Protein AF-A0A1M5JRL9-F1 (afdb_monomer_lite)

Sequence (139 aa):
MLKQKRLEPIHDLAERREDEVARELSEARQQLALREAQLRELEGYREPSTAAISAEMLRNREAFRLRLADAIVQQRRVVELARRHVEQTRQRWLASHQQTQLYDKLIDRARTHEQAEQDRRAQRELDELALRASALRAR

Organism: NCBI:txid490188

Structure (mmCIF, N/CA/C/O backbone):
data_AF-A0A1M5JRL9-F1
#
_entry.id   AF-A0A1M5JRL9-F1
#
loop_
_atom_site.group_PDB
_atom_site.id
_atom_site.type_symbol
_atom_site.label_atom_id
_atom_site.label_alt_id
_atom_site.label_comp_id
_atom_site.label_asym_id
_atom_site.label_entity_id
_atom_site.label_seq_id
_atom_site.pdbx_PDB_ins_code
_atom_site.Cartn_x
_atom_site.Cartn_y
_atom_site.Cartn_z
_atom_site.occupancy
_atom_site.B_iso_or_equiv
_atom_site.auth_seq_id
_atom_site.auth_comp_id
_atom_site.auth_asym_id
_atom_site.auth_atom_id
_atom_site.pdbx_PDB_model_num
ATOM 1 N N . MET A 1 1 ? -23.683 5.482 28.409 1.00 57.78 1 MET A N 1
ATOM 2 C CA . MET A 1 1 ? -24.136 5.699 27.024 1.00 57.78 1 MET A CA 1
ATOM 3 C C . MET A 1 1 ? -23.374 6.814 26.313 1.00 57.78 1 MET A C 1
ATOM 5 O O . MET A 1 1 ? -22.995 6.649 25.162 1.00 57.78 1 MET A O 1
ATOM 9 N N . LEU A 1 2 ? -23.138 7.970 26.954 1.00 62.31 2 LEU A N 1
ATOM 10 C CA . LEU A 1 2 ? -22.577 9.164 26.291 1.00 62.31 2 LEU A CA 1
ATOM 11 C C . LEU A 1 2 ? -21.115 9.035 25.821 1.00 62.31 2 LEU A C 1
ATOM 13 O O . LEU A 1 2 ? -20.708 9.782 24.940 1.00 62.31 2 LEU A O 1
ATOM 17 N N . LYS A 1 3 ? -20.310 8.132 26.401 1.00 66.19 3 LYS A N 1
ATOM 18 C CA . LYS A 1 3 ? -18.900 7.961 26.002 1.00 66.19 3 LYS A CA 1
ATOM 19 C C . LYS A 1 3 ? -18.756 7.125 24.727 1.00 66.19 3 LYS A C 1
ATOM 21 O O . LYS A 1 3 ? -18.045 7.552 23.829 1.00 66.19 3 LYS A O 1
ATOM 26 N N . GLN A 1 4 ? -19.479 6.009 24.617 1.00 68.25 4 GLN A N 1
ATOM 27 C CA . GLN A 1 4 ? -19.481 5.161 23.418 1.00 68.25 4 GLN A CA 1
ATOM 28 C C . GLN A 1 4 ? -20.013 5.914 22.191 1.00 68.25 4 GLN A C 1
ATOM 30 O O . GLN A 1 4 ? -19.318 6.003 21.185 1.00 68.25 4 GLN A O 1
ATOM 35 N N . LYS A 1 5 ? -21.187 6.555 22.305 1.00 74.12 5 LYS A N 1
ATOM 36 C CA . LYS A 1 5 ? -21.820 7.297 21.195 1.00 74.12 5 LYS A CA 1
ATOM 37 C C . LYS A 1 5 ? -20.969 8.448 20.638 1.00 74.12 5 LYS A C 1
ATOM 39 O O . LYS A 1 5 ? -21.238 8.943 19.553 1.00 74.12 5 LYS A O 1
ATOM 44 N N . ARG A 1 6 ? -19.967 8.917 21.391 1.00 81.19 6 ARG A N 1
ATOM 45 C CA . ARG A 1 6 ? -19.022 9.958 20.950 1.00 81.19 6 ARG A CA 1
ATOM 46 C C . ARG A 1 6 ? -17.775 9.393 20.270 1.00 81.19 6 ARG A C 1
ATOM 48 O O . ARG A 1 6 ? -17.097 10.150 19.585 1.00 81.19 6 ARG A O 1
ATOM 55 N N . LEU A 1 7 ? -17.464 8.115 20.486 1.00 83.50 7 LEU A N 1
ATOM 56 C CA . LEU A 1 7 ? -16.320 7.428 19.882 1.00 83.50 7 LEU A CA 1
ATOM 57 C C . LEU A 1 7 ? -16.686 6.781 18.542 1.00 83.50 7 LEU A C 1
ATOM 59 O O . LEU A 1 7 ? -15.839 6.756 17.660 1.00 83.50 7 LEU A O 1
ATOM 63 N N . GLU A 1 8 ? -17.936 6.344 18.367 1.00 85.56 8 GLU A N 1
ATOM 64 C CA . GLU A 1 8 ? -18.425 5.732 17.118 1.00 85.56 8 GLU A CA 1
ATOM 65 C C . GLU A 1 8 ? -18.196 6.622 15.876 1.00 85.56 8 GLU A C 1
ATOM 67 O O . GLU A 1 8 ? -17.526 6.165 14.958 1.00 85.56 8 GLU A O 1
ATOM 72 N N . PRO A 1 9 ? -18.571 7.919 15.844 1.00 90.12 9 PRO A N 1
ATOM 73 C CA . PRO A 1 9 ? -18.324 8.747 14.655 1.00 90.12 9 PRO A CA 1
ATOM 74 C C . PRO A 1 9 ? -16.836 8.978 14.351 1.00 90.12 9 PRO A C 1
ATOM 76 O O . PRO A 1 9 ? -16.462 9.256 13.214 1.00 90.12 9 PRO A O 1
ATOM 79 N N . ILE A 1 10 ? -15.981 8.921 15.379 1.00 89.81 10 ILE A N 1
ATOM 80 C CA . ILE A 1 10 ? -14.529 9.086 15.230 1.00 89.81 10 ILE A CA 1
ATOM 81 C C . ILE A 1 10 ? -13.918 7.800 14.669 1.00 89.81 10 ILE A C 1
ATOM 83 O O . ILE A 1 10 ? -13.028 7.868 13.825 1.00 89.81 10 ILE A O 1
ATOM 87 N N . HIS A 1 11 ? -14.416 6.649 15.119 1.00 92.06 11 HIS A N 1
ATOM 88 C CA . HIS A 1 11 ? -14.056 5.343 14.592 1.00 92.06 11 HIS A CA 1
ATOM 89 C C . HIS A 1 11 ? -14.438 5.214 13.115 1.00 92.06 11 HIS A C 1
ATOM 91 O O . HIS A 1 11 ? -13.563 4.956 12.298 1.00 92.06 11 HIS A O 1
ATOM 97 N N . ASP A 1 12 ? -15.682 5.540 12.754 1.00 93.06 12 ASP A N 1
ATOM 98 C CA . ASP A 1 12 ? -16.146 5.495 11.361 1.00 93.06 12 ASP A CA 1
ATOM 99 C C . ASP A 1 12 ? -15.292 6.387 10.442 1.00 93.06 12 ASP A C 1
ATOM 101 O O . ASP A 1 12 ? -15.023 6.057 9.286 1.00 93.06 12 ASP A O 1
ATOM 105 N N . LEU A 1 13 ? -14.852 7.549 10.940 1.00 93.31 13 LEU A N 1
ATOM 106 C CA . LEU A 1 13 ? -13.952 8.430 10.198 1.00 93.31 13 LEU A CA 1
ATOM 107 C C . LEU A 1 13 ? -12.551 7.820 10.038 1.00 93.31 13 LEU A C 1
ATOM 109 O O . LEU A 1 13 ? -11.928 7.993 8.990 1.00 93.31 13 LEU A O 1
ATOM 113 N N . ALA A 1 14 ? -12.049 7.131 11.065 1.00 92.38 14 ALA A N 1
ATOM 114 C CA . ALA A 1 14 ? -10.767 6.438 11.013 1.00 92.38 14 ALA A CA 1
ATOM 115 C C . ALA A 1 14 ? -10.799 5.268 10.019 1.00 92.38 14 ALA A C 1
ATOM 117 O O . ALA A 1 14 ? -9.899 5.183 9.186 1.00 92.38 14 ALA A O 1
ATOM 118 N N . GLU A 1 15 ? -11.864 4.460 10.026 1.00 95.31 15 GLU A N 1
ATOM 119 C CA . GLU A 1 15 ? -12.078 3.373 9.060 1.00 95.31 15 GLU A CA 1
ATOM 120 C C . GLU A 1 15 ? -12.130 3.894 7.623 1.00 95.31 15 GLU A C 1
ATOM 122 O O . GLU A 1 15 ? -11.407 3.409 6.756 1.00 95.31 15 GLU A O 1
ATOM 127 N N . ARG A 1 16 ? -12.914 4.950 7.360 1.00 95.94 16 ARG A N 1
ATOM 128 C CA . ARG A 1 16 ? -12.982 5.553 6.016 1.00 95.94 16 ARG A CA 1
ATOM 129 C C . ARG A 1 16 ? -11.619 6.033 5.534 1.00 95.94 16 ARG A C 1
ATOM 131 O O . ARG A 1 16 ? -11.269 5.837 4.373 1.00 95.94 16 ARG A O 1
ATOM 138 N N . ARG A 1 17 ? -10.840 6.650 6.425 1.00 94.75 17 ARG A N 1
ATOM 139 C CA . ARG A 1 17 ? -9.485 7.100 6.105 1.00 94.75 17 ARG A CA 1
ATOM 140 C C . ARG A 1 17 ? -8.555 5.921 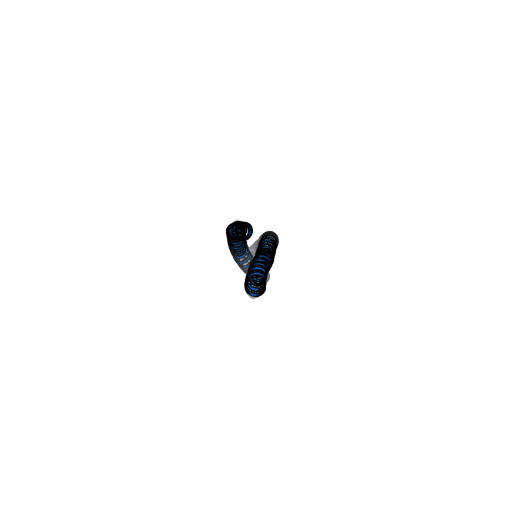5.828 1.00 94.75 17 ARG A C 1
ATOM 142 O O . ARG A 1 17 ? -7.726 6.005 4.927 1.00 94.75 17 ARG A O 1
ATOM 149 N N . GLU A 1 18 ? -8.661 4.844 6.597 1.00 97.12 18 GLU A N 1
ATOM 150 C CA . GLU A 1 18 ? -7.898 3.625 6.348 1.00 97.12 18 GLU A CA 1
ATOM 151 C C . GLU A 1 18 ? -8.229 3.023 4.979 1.00 97.12 18 GLU A C 1
ATOM 153 O O . GLU A 1 18 ? -7.306 2.713 4.224 1.00 97.12 18 GLU A O 1
ATOM 158 N N . ASP A 1 19 ? -9.513 2.940 4.624 1.00 97.69 19 ASP A N 1
ATOM 159 C CA . ASP A 1 19 ? -9.981 2.461 3.321 1.00 97.69 19 ASP A CA 1
ATOM 160 C C . ASP A 1 19 ? -9.455 3.316 2.161 1.00 97.69 19 ASP A C 1
ATOM 162 O O . ASP A 1 19 ? -9.011 2.788 1.137 1.00 97.69 19 ASP A O 1
ATOM 166 N N . GLU A 1 20 ? -9.480 4.642 2.306 1.00 97.69 20 GLU A N 1
ATOM 167 C CA . GLU A 1 20 ? -8.928 5.574 1.319 1.00 97.69 20 GLU A CA 1
ATOM 168 C C . GLU A 1 20 ? -7.429 5.332 1.105 1.00 97.69 20 GLU A C 1
ATOM 170 O O . GLU A 1 20 ? -6.982 5.133 -0.027 1.00 97.69 20 GLU A O 1
ATOM 175 N N . VAL A 1 21 ? -6.649 5.250 2.187 1.00 97.25 21 VAL A N 1
ATOM 176 C CA . VAL A 1 21 ? -5.200 5.019 2.095 1.00 97.25 21 VAL A CA 1
ATOM 177 C C . VAL A 1 21 ? -4.887 3.599 1.599 1.00 97.25 21 VAL A C 1
ATOM 179 O O . VAL A 1 21 ? -3.894 3.391 0.898 1.00 97.25 21 VAL A O 1
ATOM 182 N N . ALA A 1 22 ? -5.735 2.611 1.897 1.00 97.81 22 ALA A N 1
ATOM 183 C CA . ALA A 1 22 ? -5.611 1.259 1.360 1.00 97.81 22 ALA A CA 1
ATOM 184 C C . ALA A 1 22 ? -5.810 1.229 -0.166 1.00 97.81 22 ALA A C 1
ATOM 186 O O . ALA A 1 22 ? -5.065 0.537 -0.870 1.00 97.81 22 ALA A O 1
ATOM 187 N N . ARG A 1 23 ? -6.760 2.014 -0.697 1.00 98.31 23 ARG A N 1
ATOM 188 C CA . ARG A 1 23 ? -6.943 2.193 -2.149 1.00 98.31 23 ARG A CA 1
ATOM 189 C C . ARG A 1 23 ? -5.725 2.861 -2.779 1.00 98.31 23 ARG A C 1
ATOM 191 O O . ARG A 1 23 ? -5.183 2.310 -3.736 1.00 98.31 23 ARG A O 1
ATOM 198 N N . GLU A 1 24 ? -5.222 3.947 -2.186 1.00 98.06 24 GLU A N 1
ATOM 199 C CA . GLU A 1 24 ? -3.985 4.604 -2.643 1.00 98.06 24 GLU A CA 1
ATOM 200 C C . GLU A 1 24 ? -2.796 3.626 -2.671 1.00 98.06 24 GLU A C 1
ATOM 202 O O . GLU A 1 24 ? -2.012 3.607 -3.622 1.00 98.06 24 GLU A O 1
ATOM 207 N N . LEU A 1 25 ? -2.654 2.778 -1.644 1.00 98.56 25 LEU A N 1
ATOM 208 C CA . LEU A 1 25 ? -1.586 1.779 -1.582 1.00 98.56 25 LEU A CA 1
ATOM 209 C C . LEU A 1 25 ? -1.723 0.734 -2.693 1.00 98.56 25 LEU A C 1
ATOM 211 O O . LEU A 1 25 ? -0.723 0.339 -3.298 1.00 98.56 25 LEU A O 1
ATOM 215 N N . SER A 1 26 ? -2.947 0.278 -2.959 1.00 98.50 26 SER A N 1
ATOM 216 C CA . SER A 1 26 ? -3.237 -0.661 -4.043 1.00 98.50 26 SER A CA 1
ATOM 217 C C . SER A 1 26 ? -2.841 -0.073 -5.400 1.00 98.50 26 SER A C 1
ATOM 219 O O . SER A 1 26 ? -2.076 -0.691 -6.145 1.00 98.50 26 SER A O 1
ATOM 221 N N . GLU A 1 27 ? -3.264 1.160 -5.681 1.00 98.44 27 GLU A N 1
ATOM 222 C CA . GLU A 1 27 ? -2.918 1.883 -6.907 1.00 98.44 27 GLU A CA 1
ATOM 223 C C . GLU A 1 27 ? -1.403 2.085 -7.040 1.00 98.44 27 GLU A C 1
ATOM 225 O O . GLU A 1 27 ? -0.822 1.783 -8.085 1.00 98.44 27 GLU A O 1
ATOM 230 N N . ALA A 1 28 ? -0.725 2.509 -5.969 1.00 98.44 28 ALA A N 1
ATOM 231 C CA . ALA A 1 28 ? 0.725 2.682 -5.965 1.00 98.44 28 ALA A CA 1
ATOM 232 C C . ALA A 1 28 ? 1.464 1.370 -6.288 1.00 98.44 28 ALA A C 1
ATOM 234 O O . ALA A 1 28 ? 2.436 1.373 -7.051 1.00 98.44 28 ALA A O 1
ATOM 235 N N . ARG A 1 29 ? 0.994 0.233 -5.755 1.00 98.62 29 ARG A N 1
ATOM 236 C CA . ARG A 1 29 ? 1.570 -1.095 -6.033 1.00 98.62 29 ARG A CA 1
ATOM 237 C C . ARG A 1 29 ? 1.331 -1.536 -7.474 1.00 98.62 29 ARG A C 1
ATOM 239 O O . ARG A 1 29 ? 2.243 -2.092 -8.083 1.00 98.62 29 ARG A O 1
ATOM 246 N N . GLN A 1 30 ? 0.149 -1.271 -8.029 1.00 98.62 30 GLN A N 1
ATOM 247 C CA . GLN A 1 30 ? -0.141 -1.543 -9.441 1.00 98.62 30 GLN A CA 1
ATOM 248 C C . GLN A 1 30 ? 0.770 -0.723 -10.358 1.00 98.62 30 GLN A C 1
ATOM 250 O O . GLN A 1 30 ? 1.373 -1.272 -11.279 1.00 98.62 30 GLN A O 1
ATOM 255 N N . GLN A 1 31 ? 0.942 0.569 -10.068 1.00 98.38 31 GLN A N 1
ATOM 256 C CA . GLN A 1 31 ? 1.855 1.425 -10.822 1.00 98.38 31 GLN A CA 1
ATOM 257 C C . GLN A 1 31 ? 3.294 0.916 -10.745 1.00 98.38 31 GLN A C 1
ATOM 259 O O . GLN A 1 31 ? 3.948 0.801 -11.780 1.00 98.38 31 GLN A O 1
ATOM 264 N N . LEU A 1 32 ? 3.782 0.539 -9.559 1.00 98.75 32 LEU A N 1
ATOM 265 C CA . LEU A 1 32 ? 5.107 -0.064 -9.420 1.00 98.75 32 LEU A CA 1
ATOM 266 C C . LEU A 1 32 ? 5.252 -1.326 -10.286 1.00 98.75 32 LEU A C 1
ATOM 268 O O . LEU A 1 32 ? 6.219 -1.433 -11.040 1.00 98.75 32 LEU A O 1
ATOM 272 N N . ALA A 1 33 ? 4.278 -2.237 -10.239 1.00 98.69 33 ALA A N 1
ATOM 273 C CA . ALA A 1 33 ? 4.309 -3.472 -11.019 1.00 98.69 33 ALA A CA 1
ATOM 274 C C . ALA A 1 33 ? 4.382 -3.210 -12.534 1.00 98.69 33 ALA A C 1
ATOM 276 O O . ALA A 1 33 ? 5.149 -3.872 -13.236 1.00 98.69 33 ALA A O 1
ATOM 277 N N . LEU A 1 34 ? 3.639 -2.213 -13.032 1.00 98.50 34 LEU A N 1
ATOM 278 C CA . LEU A 1 34 ? 3.693 -1.781 -14.433 1.00 98.50 34 LEU A CA 1
ATOM 279 C C . LEU A 1 34 ? 5.080 -1.238 -14.805 1.00 98.50 34 LEU A C 1
ATOM 281 O O . LEU A 1 34 ? 5.638 -1.615 -15.836 1.00 98.50 34 LEU A O 1
ATOM 285 N N . ARG A 1 35 ? 5.675 -0.389 -13.956 1.00 98.12 35 ARG A N 1
ATOM 286 C CA . ARG A 1 35 ? 7.017 0.168 -14.204 1.00 98.12 35 ARG A CA 1
ATOM 287 C C . ARG A 1 35 ? 8.100 -0.905 -14.187 1.00 98.12 35 ARG A C 1
ATOM 289 O O . ARG A 1 35 ? 9.001 -0.866 -15.024 1.00 98.12 35 ARG A O 1
ATOM 296 N N . GLU A 1 36 ? 8.005 -1.867 -13.275 1.00 98.56 36 GLU A N 1
ATOM 297 C CA . GLU A 1 36 ? 8.923 -3.006 -13.217 1.00 98.56 36 GLU A CA 1
ATOM 298 C C . GLU A 1 36 ? 8.755 -3.942 -14.419 1.00 98.56 36 GLU A C 1
ATOM 300 O O . GLU A 1 36 ? 9.749 -4.454 -14.927 1.00 98.56 36 GLU A O 1
ATOM 305 N N . ALA A 1 37 ? 7.529 -4.148 -14.911 1.00 98.38 37 ALA A N 1
ATOM 306 C CA . ALA A 1 37 ? 7.288 -4.917 -16.132 1.00 98.38 37 ALA A CA 1
ATOM 307 C C . ALA A 1 37 ? 7.936 -4.258 -17.355 1.00 98.38 37 ALA A C 1
ATOM 309 O O . ALA A 1 37 ? 8.671 -4.921 -18.082 1.00 98.38 37 ALA A O 1
ATOM 310 N N . GLN A 1 38 ? 7.749 -2.948 -17.517 1.00 97.94 38 GLN A N 1
ATOM 311 C CA . GLN A 1 38 ? 8.388 -2.181 -18.586 1.00 97.94 38 GLN A CA 1
ATOM 312 C C . GLN A 1 38 ? 9.921 -2.209 -18.476 1.00 97.94 38 GLN A C 1
ATOM 314 O O . GLN A 1 38 ? 10.611 -2.323 -19.484 1.00 97.94 38 GLN A O 1
ATOM 319 N N . LEU A 1 39 ? 10.478 -2.142 -17.260 1.00 98.44 39 LEU A N 1
ATOM 320 C CA . LEU A 1 39 ? 11.923 -2.275 -17.067 1.00 98.44 39 LEU A CA 1
ATOM 321 C C . LEU A 1 39 ? 12.423 -3.653 -17.516 1.00 98.44 39 LEU A C 1
ATOM 323 O O . LEU A 1 39 ? 13.410 -3.728 -18.242 1.00 98.44 39 LEU A O 1
ATOM 327 N N . ARG A 1 40 ? 11.721 -4.728 -17.133 1.00 98.12 40 ARG A N 1
ATOM 328 C CA . ARG A 1 40 ? 12.060 -6.094 -17.560 1.00 98.12 40 ARG A CA 1
ATOM 329 C C . ARG A 1 40 ? 12.001 -6.258 -19.075 1.00 98.12 40 ARG A C 1
ATOM 331 O O . ARG A 1 40 ? 12.832 -6.968 -19.627 1.00 98.12 40 ARG A O 1
ATOM 338 N N . GLU A 1 41 ? 11.046 -5.617 -19.740 1.00 96.88 41 GLU A N 1
ATOM 339 C CA . GLU A 1 41 ? 10.948 -5.627 -21.202 1.00 96.88 41 GLU A CA 1
ATOM 340 C C . GLU A 1 41 ? 12.160 -4.941 -21.851 1.00 96.88 41 GLU A C 1
ATOM 342 O O . GLU A 1 41 ? 12.790 -5.515 -22.739 1.00 96.88 41 GLU A O 1
ATOM 347 N N . LEU A 1 42 ? 12.544 -3.758 -21.356 1.00 96.31 42 LEU A N 1
ATOM 348 C CA . LEU A 1 42 ? 13.715 -3.028 -21.853 1.00 96.31 42 LEU A CA 1
ATOM 349 C C . LEU A 1 42 ? 15.024 -3.795 -21.605 1.00 96.31 42 LEU A C 1
ATOM 351 O O . LEU A 1 42 ? 15.860 -3.890 -22.499 1.00 96.31 42 LEU A O 1
ATOM 355 N N . GLU A 1 43 ? 15.203 -4.364 -20.409 1.00 95.38 43 GLU A N 1
ATOM 356 C CA . GLU A 1 43 ? 16.389 -5.157 -20.047 1.00 95.38 43 GLU A CA 1
ATOM 357 C C . GLU A 1 43 ? 16.430 -6.518 -20.757 1.00 95.38 43 GLU A C 1
ATOM 359 O O . GLU A 1 43 ? 17.507 -7.058 -21.013 1.00 95.38 43 GLU A O 1
ATOM 364 N N . GLY A 1 44 ? 15.261 -7.075 -21.081 1.00 93.19 44 GLY A N 1
ATOM 365 C CA . GLY A 1 44 ? 15.105 -8.339 -21.793 1.00 93.19 44 GLY A CA 1
ATOM 366 C C . GLY A 1 44 ? 15.254 -8.225 -23.310 1.00 93.19 44 GLY A C 1
ATOM 367 O O . GLY A 1 44 ? 15.335 -9.257 -23.983 1.00 93.19 44 GLY A O 1
ATOM 368 N N . TYR A 1 45 ? 15.308 -7.008 -23.858 1.00 92.88 45 TYR A N 1
ATOM 369 C CA . TYR A 1 45 ? 15.452 -6.795 -25.292 1.00 92.88 45 TYR A CA 1
ATOM 370 C C . TYR A 1 45 ? 16.760 -7.407 -25.810 1.00 92.88 45 TYR A C 1
ATOM 372 O O . TYR A 1 45 ? 17.863 -7.064 -25.376 1.00 92.88 45 TYR A O 1
ATOM 380 N N . ARG A 1 46 ? 16.639 -8.308 -26.789 1.00 81.56 46 ARG A N 1
ATOM 381 C CA . ARG A 1 46 ? 17.769 -8.896 -27.511 1.00 81.56 46 ARG A CA 1
ATOM 382 C C . ARG A 1 46 ? 17.701 -8.489 -28.969 1.00 81.56 46 ARG A C 1
ATOM 384 O O . ARG A 1 46 ? 16.677 -8.660 -29.622 1.00 81.56 46 ARG A O 1
ATOM 391 N N . GLU A 1 47 ? 18.816 -7.985 -29.483 1.00 78.62 47 GLU A N 1
ATOM 392 C CA . GLU A 1 47 ? 18.915 -7.661 -30.900 1.00 78.62 47 GLU A CA 1
ATOM 393 C C . GLU A 1 47 ? 18.832 -8.932 -31.758 1.00 78.62 47 GLU A C 1
ATOM 395 O O . GLU A 1 47 ? 19.476 -9.935 -31.429 1.00 78.62 47 GLU A O 1
ATOM 400 N N . PRO A 1 48 ? 18.101 -8.899 -32.883 1.00 74.62 48 PRO A N 1
ATOM 401 C CA . PRO A 1 48 ? 18.066 -10.018 -33.811 1.00 74.62 48 PRO A CA 1
ATOM 402 C C . PRO A 1 48 ? 19.455 -10.281 -34.423 1.00 74.62 48 PRO A C 1
ATOM 404 O O . PRO A 1 48 ? 20.225 -9.364 -34.733 1.00 74.62 48 PRO A O 1
ATOM 407 N N . SER A 1 49 ? 19.779 -11.566 -34.594 1.00 66.38 49 SER A N 1
ATOM 408 C CA . SER A 1 49 ? 21.002 -12.019 -35.263 1.00 66.38 49 SER A CA 1
ATOM 409 C C . SER A 1 49 ? 20.781 -12.004 -36.777 1.00 66.38 49 SER A C 1
ATOM 411 O O . SER A 1 49 ? 20.191 -12.927 -37.331 1.00 66.38 49 SER A O 1
ATOM 413 N N . THR A 1 50 ? 21.193 -10.933 -37.454 1.00 71.69 50 THR A N 1
ATOM 414 C CA . THR A 1 50 ? 21.102 -10.815 -38.919 1.00 71.69 50 THR A CA 1
ATOM 415 C C . THR A 1 50 ? 22.494 -10.843 -39.543 1.00 71.69 50 THR A C 1
ATOM 417 O O . THR A 1 50 ? 23.353 -10.046 -39.171 1.00 71.69 50 THR A O 1
ATOM 420 N N . ALA A 1 51 ? 22.701 -11.747 -40.506 1.00 58.59 51 ALA A N 1
ATOM 421 C CA . ALA A 1 51 ? 24.009 -12.104 -41.068 1.00 58.59 51 ALA A CA 1
ATOM 422 C C . ALA A 1 51 ? 24.541 -11.169 -42.179 1.00 58.59 51 ALA A C 1
ATOM 424 O O . ALA A 1 51 ? 25.654 -11.366 -42.655 1.00 58.59 51 ALA A O 1
ATOM 425 N N . ALA A 1 52 ? 23.792 -10.139 -42.583 1.00 59.56 52 ALA A N 1
ATOM 426 C CA . ALA A 1 52 ? 24.242 -9.144 -43.556 1.00 59.56 52 ALA A CA 1
ATOM 427 C C . ALA A 1 52 ? 23.906 -7.744 -43.033 1.00 59.56 52 ALA A C 1
ATOM 429 O O . ALA A 1 52 ? 22.734 -7.387 -42.938 1.00 59.56 52 ALA A O 1
ATOM 430 N N . ILE A 1 53 ? 24.924 -6.972 -42.645 1.00 67.19 53 ILE A N 1
ATOM 431 C CA . ILE A 1 53 ? 24.740 -5.639 -42.062 1.00 67.19 53 ILE A CA 1
ATOM 432 C C . ILE A 1 53 ? 25.544 -4.639 -42.893 1.00 67.19 53 ILE A C 1
ATOM 434 O O . ILE A 1 53 ? 26.773 -4.685 -42.916 1.00 67.19 53 ILE A O 1
ATOM 438 N N . SER A 1 54 ? 24.855 -3.743 -43.602 1.00 83.19 54 SER A N 1
ATOM 439 C CA . SER A 1 54 ? 25.501 -2.592 -44.237 1.00 83.19 54 SER A CA 1
ATOM 440 C C . SER A 1 54 ? 26.096 -1.662 -43.168 1.00 83.19 54 SER A C 1
ATOM 442 O O . SER A 1 54 ? 25.644 -1.647 -42.021 1.00 83.19 54 SER A O 1
ATOM 444 N N . ALA A 1 55 ? 27.086 -0.838 -43.527 1.00 83.12 55 ALA A N 1
ATOM 445 C CA . ALA A 1 55 ? 27.678 0.129 -42.592 1.00 83.12 55 ALA A CA 1
ATOM 446 C C . ALA A 1 55 ? 26.630 1.084 -41.977 1.00 83.12 55 ALA A C 1
ATOM 448 O O . ALA A 1 55 ? 26.739 1.483 -40.818 1.00 83.12 55 ALA A O 1
ATOM 449 N N . GLU A 1 56 ? 25.579 1.415 -42.729 1.00 85.25 56 GLU A N 1
ATOM 450 C CA . GLU A 1 56 ? 24.450 2.214 -42.249 1.00 85.25 56 GLU A CA 1
ATOM 451 C C . GLU A 1 56 ? 23.593 1.464 -41.219 1.00 85.25 56 GLU A C 1
ATOM 453 O O . GLU A 1 56 ? 23.276 2.016 -40.164 1.00 85.25 56 GLU A O 1
ATOM 458 N N . MET A 1 57 ? 23.280 0.185 -41.463 1.00 82.94 57 MET A N 1
ATOM 459 C CA . MET A 1 57 ? 22.564 -0.648 -40.492 1.00 82.94 57 MET A CA 1
ATOM 460 C C . MET A 1 57 ? 23.367 -0.836 -39.196 1.00 82.94 57 MET A C 1
ATOM 462 O O . MET A 1 57 ? 22.776 -0.807 -38.118 1.00 82.94 57 MET A O 1
ATOM 466 N N . LEU A 1 58 ? 24.700 -0.954 -39.274 1.00 84.19 58 LEU A N 1
ATOM 467 C CA . LEU A 1 58 ? 25.572 -1.001 -38.091 1.00 84.19 58 LEU A CA 1
ATOM 468 C C . LEU A 1 58 ? 25.477 0.289 -37.266 1.00 84.19 58 LEU A C 1
ATOM 470 O O . LEU A 1 58 ? 25.303 0.230 -36.050 1.00 84.19 58 LEU A O 1
ATOM 474 N N . ARG A 1 59 ? 25.535 1.458 -37.919 1.00 86.56 59 ARG A N 1
ATOM 475 C CA . ARG A 1 59 ? 25.409 2.760 -37.240 1.00 86.56 59 ARG A CA 1
ATOM 476 C C . ARG A 1 59 ? 24.046 2.942 -36.574 1.00 86.56 59 ARG A C 1
ATOM 478 O O . ARG A 1 59 ? 23.982 3.403 -35.437 1.00 86.56 59 ARG A O 1
ATOM 485 N N . ASN A 1 60 ? 22.967 2.569 -37.260 1.00 86.62 60 ASN A N 1
ATOM 486 C CA . ASN A 1 60 ? 21.611 2.674 -36.716 1.00 86.62 60 ASN A CA 1
ATOM 487 C C . ASN A 1 60 ? 21.404 1.742 -35.517 1.00 86.62 60 ASN A C 1
ATOM 489 O O . ASN A 1 60 ? 20.778 2.134 -34.532 1.00 86.62 60 ASN A O 1
ATOM 493 N N . ARG A 1 61 ? 21.974 0.536 -35.580 1.00 86.56 61 ARG A N 1
ATOM 494 C CA . ARG A 1 61 ? 21.966 -0.433 -34.483 1.00 86.56 61 ARG A CA 1
ATOM 495 C C . ARG A 1 61 ? 22.683 0.113 -33.251 1.00 86.56 61 ARG A C 1
ATOM 497 O O . ARG A 1 61 ? 22.102 0.124 -32.172 1.00 86.56 61 ARG A O 1
ATOM 504 N N . GLU A 1 62 ? 23.887 0.653 -33.417 1.00 87.81 62 GLU A N 1
ATOM 505 C CA . GLU A 1 62 ? 24.632 1.240 -32.299 1.00 87.81 62 GLU A CA 1
ATOM 506 C C . GLU A 1 62 ? 23.888 2.428 -31.669 1.00 87.81 62 GLU A C 1
ATOM 508 O O . GLU A 1 62 ? 23.727 2.499 -30.451 1.00 87.81 62 GLU A O 1
ATOM 513 N N . ALA A 1 63 ? 23.325 3.317 -32.493 1.00 90.75 63 ALA A N 1
ATOM 514 C CA . ALA A 1 63 ? 22.509 4.425 -32.001 1.00 90.75 63 ALA A CA 1
ATOM 515 C C . ALA A 1 63 ? 21.275 3.943 -31.219 1.00 90.75 63 ALA A C 1
ATOM 517 O O . ALA A 1 63 ? 20.905 4.549 -30.212 1.00 90.75 63 ALA A O 1
ATOM 518 N N . PHE A 1 64 ? 20.635 2.855 -31.656 1.00 91.50 64 PHE A N 1
ATOM 519 C CA . PHE A 1 64 ? 19.528 2.245 -30.926 1.00 91.50 64 PHE A CA 1
ATOM 520 C C . PHE A 1 64 ? 19.982 1.666 -29.579 1.00 91.50 64 PHE A C 1
ATOM 522 O O . PHE A 1 64 ? 19.311 1.901 -28.576 1.00 91.50 64 PHE A O 1
ATOM 529 N N . ARG A 1 65 ? 21.130 0.975 -29.520 1.00 92.19 65 ARG A N 1
ATOM 530 C CA . ARG A 1 65 ? 21.678 0.434 -28.261 1.00 92.19 65 ARG A CA 1
ATOM 531 C C . ARG A 1 65 ? 21.929 1.524 -27.229 1.00 92.19 65 ARG A C 1
ATOM 533 O O . ARG A 1 65 ? 21.571 1.339 -26.068 1.00 92.19 65 ARG A O 1
ATOM 540 N N . LEU A 1 66 ? 22.484 2.660 -27.649 1.00 94.19 66 LEU A N 1
ATOM 541 C CA . LEU A 1 66 ? 22.697 3.810 -26.767 1.00 94.19 66 LEU A CA 1
ATOM 542 C C . LEU A 1 66 ? 21.367 4.352 -26.227 1.00 94.19 66 LEU A C 1
ATOM 544 O O . LEU A 1 66 ? 21.211 4.501 -25.018 1.00 94.19 66 LEU A O 1
ATOM 548 N N . ARG A 1 67 ? 20.363 4.541 -27.095 1.00 95.75 67 ARG A N 1
ATOM 549 C CA . ARG A 1 67 ? 19.024 4.986 -26.664 1.00 95.75 67 ARG A CA 1
ATOM 550 C C . ARG A 1 67 ? 18.345 3.989 -25.727 1.00 95.75 67 ARG A C 1
ATOM 552 O O . ARG A 1 67 ? 17.675 4.406 -24.787 1.00 95.75 67 ARG A O 1
ATOM 559 N N . LEU A 1 68 ? 18.499 2.687 -25.972 1.00 95.81 68 LEU A N 1
ATOM 560 C CA . LEU A 1 68 ? 17.963 1.641 -25.104 1.00 95.81 68 LEU A CA 1
ATOM 561 C C . LEU A 1 68 ? 18.637 1.676 -23.728 1.00 95.81 68 LEU A C 1
ATOM 563 O O . LEU A 1 68 ? 17.947 1.615 -22.712 1.00 95.81 68 LEU A O 1
ATOM 567 N N . ALA A 1 69 ? 19.963 1.823 -23.685 1.00 95.81 69 ALA A N 1
ATOM 568 C CA . ALA A 1 69 ? 20.702 1.962 -22.435 1.00 95.81 69 ALA A CA 1
ATOM 569 C C . ALA A 1 69 ? 20.235 3.193 -21.641 1.00 95.81 69 ALA A C 1
ATOM 571 O O . ALA A 1 69 ? 19.942 3.079 -20.448 1.00 95.81 69 ALA A O 1
ATOM 572 N N . ASP A 1 70 ? 20.071 4.338 -22.307 1.00 97.69 70 ASP A N 1
ATOM 573 C CA . ASP A 1 70 ? 19.539 5.554 -21.688 1.00 97.69 70 ASP A CA 1
ATOM 574 C C . ASP A 1 70 ? 18.114 5.343 -21.158 1.00 97.69 70 ASP A C 1
ATOM 576 O O . ASP A 1 70 ? 17.816 5.697 -20.014 1.00 97.69 70 ASP A O 1
ATOM 580 N N . ALA A 1 71 ? 17.237 4.710 -21.945 1.00 97.62 71 ALA A N 1
ATOM 581 C CA . ALA A 1 71 ? 15.868 4.399 -21.542 1.00 97.62 71 ALA A CA 1
ATOM 582 C C . ALA A 1 71 ? 15.820 3.478 -20.313 1.00 97.62 71 ALA A C 1
ATOM 584 O O . ALA A 1 71 ? 15.038 3.731 -19.396 1.00 97.62 71 ALA A O 1
ATOM 585 N N . ILE A 1 72 ? 16.687 2.462 -20.240 1.00 98.12 72 ILE A N 1
ATOM 586 C CA . ILE A 1 72 ? 16.817 1.583 -19.066 1.00 98.12 72 ILE A CA 1
ATOM 587 C C . ILE A 1 72 ? 17.232 2.394 -17.836 1.00 98.12 72 ILE A C 1
ATOM 589 O O . ILE A 1 72 ? 16.631 2.248 -16.770 1.00 98.12 72 ILE A O 1
ATOM 593 N N . VAL A 1 73 ? 18.227 3.278 -17.963 1.00 98.38 73 VAL A N 1
ATOM 594 C CA . VAL A 1 73 ? 18.676 4.131 -16.850 1.00 98.38 73 VAL A CA 1
ATOM 595 C C . VAL A 1 73 ? 17.540 5.025 -16.353 1.00 98.38 73 VAL A C 1
ATOM 597 O O . VAL A 1 73 ? 17.330 5.119 -15.140 1.00 98.38 73 VAL A O 1
ATOM 600 N N . GLN A 1 74 ? 16.779 5.650 -17.255 1.00 98.31 74 GLN A N 1
ATOM 601 C CA . GLN A 1 74 ? 15.626 6.464 -16.862 1.00 98.31 74 GLN A CA 1
ATOM 602 C C . GLN A 1 74 ? 14.528 5.618 -16.212 1.00 98.31 74 GLN A C 1
ATOM 604 O O . GLN A 1 74 ? 14.021 5.982 -15.151 1.00 98.31 74 GLN A O 1
ATOM 609 N N . GLN A 1 75 ? 14.202 4.457 -16.782 1.00 98.12 75 GLN A N 1
ATOM 610 C CA . GLN A 1 75 ? 13.159 3.586 -16.249 1.00 98.12 75 GLN A CA 1
ATOM 611 C C . GLN A 1 75 ? 13.516 3.048 -14.857 1.00 98.12 75 GLN A C 1
ATOM 613 O O . GLN A 1 75 ? 12.652 3.003 -13.983 1.00 98.12 75 GLN A O 1
ATOM 618 N N . ARG A 1 76 ? 14.789 2.722 -14.595 1.00 98.62 76 ARG A N 1
ATOM 619 C CA . ARG A 1 76 ? 15.262 2.355 -13.248 1.00 98.62 76 ARG A CA 1
ATOM 620 C C . ARG A 1 76 ? 15.005 3.465 -12.232 1.00 98.62 76 ARG A C 1
ATOM 622 O O . ARG A 1 76 ? 14.535 3.183 -11.134 1.00 98.62 76 ARG A O 1
ATOM 629 N N . ARG A 1 77 ? 15.242 4.732 -12.597 1.00 98.50 77 ARG A N 1
ATOM 630 C CA . ARG A 1 77 ? 14.936 5.880 -11.720 1.00 98.50 77 ARG A CA 1
ATOM 631 C C . ARG A 1 77 ? 13.438 5.986 -11.440 1.00 98.50 77 ARG A C 1
ATOM 633 O O . ARG A 1 77 ? 13.051 6.213 -10.298 1.00 98.50 77 ARG A O 1
ATOM 640 N N . VAL A 1 78 ? 12.599 5.787 -12.457 1.00 98.31 78 VAL A N 1
ATOM 641 C CA . VAL A 1 78 ? 11.134 5.792 -12.307 1.00 98.31 78 VAL A CA 1
ATOM 642 C C . VAL A 1 78 ? 10.663 4.661 -11.386 1.00 98.31 78 VAL A C 1
ATOM 644 O O . VAL A 1 78 ? 9.837 4.902 -10.508 1.00 98.31 78 VAL A O 1
ATOM 647 N N . VAL A 1 79 ? 11.213 3.451 -11.534 1.00 98.75 79 VAL A N 1
ATOM 648 C CA . VAL A 1 79 ? 10.928 2.313 -10.642 1.00 98.75 79 VAL A CA 1
ATOM 649 C C . VAL A 1 79 ? 11.318 2.639 -9.201 1.00 98.75 79 VAL A C 1
ATOM 651 O O . VAL A 1 79 ? 10.515 2.430 -8.297 1.00 98.75 79 VAL A O 1
ATOM 654 N N . GLU A 1 80 ? 12.499 3.211 -8.970 1.00 98.69 80 GLU A N 1
ATOM 655 C CA . GLU A 1 80 ? 12.936 3.595 -7.622 1.00 98.69 80 GLU A CA 1
ATOM 656 C C . GLU A 1 80 ? 12.023 4.650 -6.981 1.00 98.69 80 GLU A C 1
ATOM 658 O O . GLU A 1 80 ? 11.678 4.543 -5.802 1.00 98.69 80 GLU A O 1
ATOM 663 N N . LEU A 1 81 ? 11.563 5.641 -7.749 1.00 98.50 81 LEU A N 1
ATOM 664 C CA . LEU A 1 81 ? 10.574 6.610 -7.267 1.00 98.50 81 LEU A CA 1
ATOM 665 C C . LEU A 1 81 ? 9.238 5.935 -6.927 1.00 98.50 81 LEU A C 1
ATOM 667 O O . LEU A 1 81 ? 8.670 6.210 -5.869 1.00 98.50 81 LEU A O 1
ATOM 671 N N . ALA A 1 82 ? 8.764 5.014 -7.770 1.00 98.44 82 ALA A N 1
ATOM 672 C CA . ALA A 1 82 ? 7.542 4.255 -7.512 1.00 98.44 82 ALA A CA 1
ATOM 673 C C . ALA A 1 82 ? 7.663 3.374 -6.255 1.00 98.44 82 ALA A C 1
ATOM 675 O O . ALA A 1 82 ? 6.734 3.330 -5.451 1.00 98.44 82 ALA A O 1
ATOM 676 N N . ARG A 1 83 ? 8.822 2.739 -6.021 1.00 98.69 83 ARG A N 1
ATOM 677 C CA . ARG A 1 83 ? 9.102 1.968 -4.794 1.00 98.69 83 ARG A CA 1
ATOM 678 C C . ARG A 1 83 ? 9.037 2.841 -3.548 1.00 98.69 83 ARG A C 1
ATOM 680 O O . ARG A 1 83 ? 8.381 2.473 -2.575 1.00 98.69 83 ARG A O 1
ATOM 687 N N . ARG A 1 84 ? 9.664 4.021 -3.589 1.00 98.62 84 ARG A N 1
ATOM 688 C CA . ARG A 1 84 ? 9.599 4.994 -2.485 1.00 98.62 84 ARG A CA 1
ATOM 689 C C . ARG A 1 84 ? 8.166 5.449 -2.223 1.00 98.62 84 ARG A C 1
ATOM 691 O O . ARG A 1 84 ? 7.772 5.538 -1.066 1.00 98.62 84 ARG A O 1
ATOM 698 N N . HIS A 1 85 ? 7.385 5.691 -3.274 1.00 98.25 85 HIS A N 1
ATOM 699 C CA . HIS A 1 85 ? 5.981 6.077 -3.146 1.00 98.25 85 HIS A CA 1
ATOM 700 C C . HIS A 1 85 ? 5.118 4.968 -2.520 1.00 98.25 85 HIS A C 1
ATOM 702 O O . HIS A 1 85 ? 4.302 5.247 -1.638 1.00 98.25 85 HIS A O 1
ATOM 708 N N . VAL A 1 86 ? 5.333 3.707 -2.915 1.00 98.75 86 VAL A N 1
ATOM 709 C CA . VAL A 1 86 ? 4.683 2.550 -2.279 1.00 98.75 86 VAL A CA 1
ATOM 710 C C . VAL A 1 86 ? 5.028 2.497 -0.796 1.00 98.75 86 VAL A C 1
ATOM 712 O O . VAL A 1 86 ? 4.119 2.374 0.019 1.00 98.75 86 VAL A O 1
ATOM 715 N N . GLU A 1 87 ? 6.303 2.641 -0.425 1.00 98.62 87 GLU A N 1
ATOM 716 C CA . GLU A 1 87 ? 6.694 2.574 0.986 1.00 98.62 87 GLU A CA 1
ATOM 717 C C . GLU A 1 87 ? 6.112 3.736 1.799 1.00 98.62 87 GLU A C 1
ATOM 719 O O . GLU A 1 87 ? 5.567 3.516 2.876 1.00 98.62 87 GLU A O 1
ATOM 724 N N . GLN A 1 88 ? 6.127 4.962 1.273 1.00 98.38 88 GLN A N 1
ATOM 725 C CA . GLN A 1 88 ? 5.494 6.109 1.933 1.00 98.38 88 GLN A CA 1
ATOM 726 C C . GLN A 1 88 ? 3.995 5.881 2.161 1.00 98.38 88 GLN A C 1
ATOM 728 O O . GLN A 1 88 ? 3.477 6.147 3.245 1.00 98.38 88 GLN A O 1
ATOM 733 N N . THR A 1 89 ? 3.291 5.353 1.161 1.00 98.12 89 THR A N 1
ATOM 734 C CA . THR A 1 89 ? 1.857 5.053 1.271 1.00 98.12 89 THR A CA 1
ATOM 735 C C . THR A 1 89 ? 1.595 3.885 2.218 1.00 98.12 89 THR A C 1
ATOM 737 O O . THR A 1 89 ? 0.651 3.934 3.000 1.00 98.12 89 THR A O 1
ATOM 740 N N . ARG A 1 90 ? 2.485 2.887 2.253 1.00 98.31 90 ARG A N 1
ATOM 741 C CA . ARG A 1 90 ? 2.440 1.782 3.217 1.00 98.31 90 ARG A CA 1
ATOM 742 C C . ARG A 1 90 ? 2.568 2.281 4.653 1.00 98.31 90 ARG A C 1
ATOM 744 O O . ARG A 1 90 ? 1.817 1.835 5.513 1.00 98.31 90 ARG A O 1
ATOM 751 N N . GLN A 1 91 ? 3.475 3.222 4.914 1.00 98.38 91 GLN A N 1
ATOM 752 C CA . GLN A 1 91 ? 3.623 3.829 6.240 1.00 98.38 91 GLN A CA 1
ATOM 753 C C . GLN A 1 91 ? 2.379 4.630 6.645 1.00 98.38 91 GLN A C 1
ATOM 755 O O . 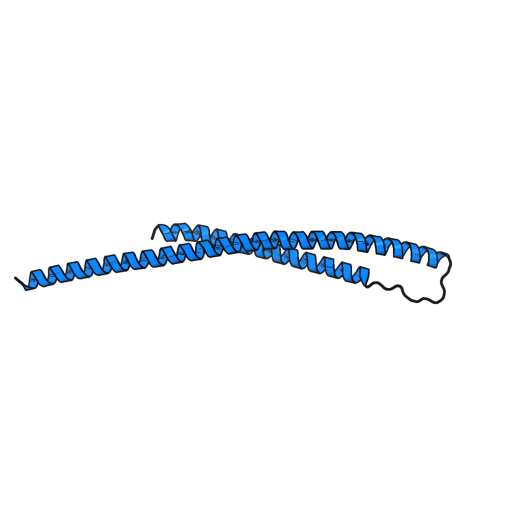GLN A 1 91 ? 1.926 4.522 7.783 1.00 98.38 91 GLN A O 1
ATOM 760 N N . ARG A 1 92 ? 1.774 5.375 5.707 1.00 97.75 92 ARG A N 1
ATOM 761 C CA . ARG A 1 92 ? 0.494 6.065 5.944 1.00 97.75 92 ARG A CA 1
ATOM 762 C C . ARG A 1 92 ? -0.628 5.078 6.280 1.00 97.75 92 ARG A C 1
ATOM 764 O O . ARG A 1 92 ? -1.362 5.321 7.232 1.00 97.75 92 ARG A O 1
ATOM 771 N N . TRP A 1 93 ? -0.712 3.962 5.554 1.00 98.25 93 TRP A N 1
ATOM 772 C CA . TRP A 1 93 ? -1.701 2.912 5.804 1.00 98.25 93 TRP A CA 1
ATOM 773 C C . TRP A 1 93 ? -1.508 2.255 7.177 1.00 98.25 93 TRP A C 1
ATOM 775 O O . TRP A 1 93 ? -2.465 2.075 7.922 1.00 98.25 93 TRP A O 1
ATOM 785 N N . LEU A 1 94 ? -0.265 1.946 7.559 1.00 98.00 94 LEU A N 1
ATOM 786 C CA . LEU A 1 94 ? 0.030 1.390 8.883 1.00 98.00 94 LEU A CA 1
ATOM 787 C C . LEU A 1 94 ? -0.396 2.343 10.005 1.00 98.00 94 LEU A C 1
ATOM 789 O O . LEU A 1 94 ? -0.952 1.897 11.006 1.00 98.00 94 LEU A O 1
ATOM 793 N N . ALA A 1 95 ? -0.165 3.646 9.835 1.00 97.19 95 ALA A N 1
ATOM 794 C CA . ALA A 1 95 ? -0.578 4.647 10.810 1.00 97.19 95 ALA A CA 1
ATOM 795 C C . ALA A 1 95 ? -2.109 4.760 10.917 1.00 97.19 95 ALA A C 1
ATOM 797 O O . ALA A 1 95 ? -2.625 4.825 12.033 1.00 97.19 95 ALA A O 1
ATOM 798 N N . SER A 1 96 ? -2.843 4.744 9.794 1.00 96.00 96 SER A N 1
ATOM 799 C CA . SER A 1 96 ? -4.314 4.734 9.831 1.00 96.00 96 SER A CA 1
ATOM 800 C C . SER A 1 96 ? -4.847 3.459 10.475 1.00 96.00 96 SER A C 1
ATOM 802 O O . SER A 1 96 ? -5.679 3.547 11.368 1.00 96.00 96 SER A O 1
ATOM 804 N N . HIS A 1 97 ? -4.289 2.300 10.122 1.00 96.06 97 HIS A N 1
ATOM 805 C CA . HIS A 1 97 ? -4.684 1.013 10.694 1.00 96.06 97 HIS A CA 1
ATOM 806 C C . HIS A 1 97 ? -4.488 0.965 12.216 1.00 96.06 97 HIS A C 1
ATOM 808 O O . HIS A 1 97 ? -5.365 0.537 12.964 1.00 96.06 97 HIS A O 1
ATOM 814 N N . GLN A 1 98 ? -3.351 1.465 12.711 1.00 96.25 98 GLN A N 1
ATOM 815 C CA . GLN A 1 98 ? -3.103 1.576 14.153 1.00 96.25 98 GLN A CA 1
ATOM 816 C C . GLN A 1 98 ? -4.109 2.502 14.846 1.00 96.25 98 GLN A C 1
ATOM 818 O O . GLN A 1 98 ? -4.515 2.231 15.978 1.00 96.25 98 GLN A O 1
ATOM 823 N N . GLN A 1 99 ? -4.506 3.590 14.183 1.00 93.75 99 GLN A N 1
ATOM 824 C CA . GLN A 1 99 ? -5.490 4.527 14.712 1.00 93.75 99 GLN A CA 1
ATOM 825 C C . GLN A 1 99 ? -6.887 3.889 14.796 1.00 93.75 99 GLN A C 1
ATOM 827 O O . GLN A 1 99 ? -7.530 4.018 15.838 1.00 93.75 99 GLN A O 1
ATOM 832 N N . THR A 1 100 ? -7.323 3.157 13.768 1.00 94.69 100 THR A N 1
ATOM 833 C CA . THR A 1 100 ? -8.579 2.386 13.781 1.00 94.69 100 THR A CA 1
ATOM 834 C C . THR A 1 100 ? -8.587 1.387 14.939 1.00 94.69 100 THR A C 1
ATOM 836 O O . THR A 1 100 ? -9.438 1.471 15.825 1.00 94.69 100 THR A O 1
ATOM 839 N N . GLN A 1 101 ? -7.538 0.560 15.051 1.00 94.88 101 GLN A N 1
ATOM 840 C CA . GLN A 1 101 ? -7.404 -0.424 16.133 1.00 94.88 101 GLN A CA 1
ATOM 841 C C . GLN A 1 101 ? -7.400 0.193 17.538 1.00 94.88 101 GLN A C 1
ATOM 843 O O . GLN A 1 101 ? -7.793 -0.449 18.518 1.00 94.88 101 GLN A O 1
ATOM 848 N N . LEU A 1 102 ? -6.891 1.419 17.683 1.00 94.38 102 LEU A N 1
ATOM 849 C CA . LEU A 1 102 ? -6.941 2.132 18.955 1.00 94.38 102 LEU A CA 1
ATOM 850 C C . LEU A 1 102 ? -8.386 2.491 19.315 1.00 94.38 102 LEU A C 1
ATOM 852 O O . LEU A 1 102 ? -8.786 2.308 20.467 1.00 94.38 102 LEU A O 1
ATOM 856 N N . TYR A 1 103 ? -9.162 2.993 18.353 1.00 91.62 103 TYR A N 1
ATOM 857 C CA . TYR A 1 103 ? -10.560 3.347 18.577 1.00 91.62 103 TYR A CA 1
ATOM 858 C C . TYR A 1 103 ? -11.433 2.124 18.848 1.00 91.62 103 TYR A C 1
ATOM 860 O O . TYR A 1 103 ? -12.224 2.189 19.790 1.00 91.62 103 TYR A O 1
ATOM 868 N N . ASP A 1 104 ? -11.218 1.009 18.148 1.00 92.12 104 ASP A N 1
ATOM 869 C CA . ASP A 1 104 ? -11.858 -0.280 18.448 1.00 92.12 104 ASP A CA 1
ATOM 870 C C . ASP A 1 104 ? -11.705 -0.646 19.928 1.00 92.12 104 ASP A C 1
ATOM 872 O O . ASP A 1 104 ? -12.678 -0.806 20.669 1.00 92.12 104 ASP A O 1
ATOM 876 N N . LYS A 1 105 ? -10.455 -0.661 20.411 1.00 93.06 105 LYS A N 1
ATOM 877 C CA . LYS A 1 105 ? -10.142 -0.989 21.810 1.00 93.06 105 LYS A CA 1
ATOM 878 C C . LYS A 1 105 ? -10.790 -0.019 22.797 1.00 93.06 105 LYS A C 1
ATOM 880 O O . LYS A 1 105 ? -11.183 -0.421 23.895 1.00 93.06 105 LYS A O 1
ATOM 885 N N . LEU A 1 106 ? -10.874 1.267 22.451 1.00 92.12 106 LEU A N 1
ATOM 886 C CA . LEU A 1 106 ? -11.517 2.274 23.296 1.00 9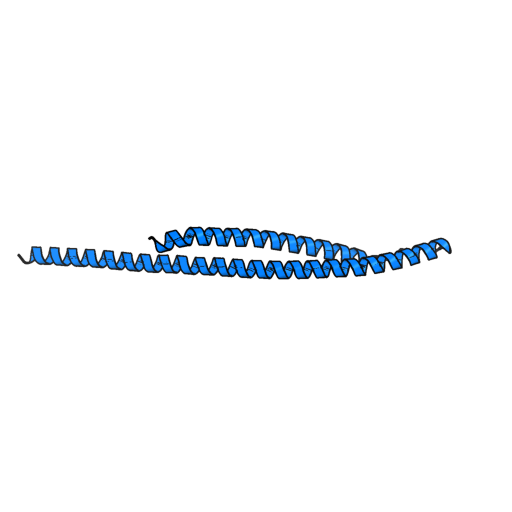2.12 106 LEU A CA 1
ATOM 887 C C . LEU A 1 106 ? -13.037 2.087 23.350 1.00 92.12 106 LEU A C 1
ATOM 889 O O . LEU A 1 106 ? -13.617 2.226 24.431 1.00 92.12 106 LEU A O 1
ATOM 893 N N . ILE A 1 107 ? -13.668 1.759 22.223 1.00 90.56 107 ILE A N 1
ATOM 894 C CA . ILE A 1 107 ? -15.101 1.465 22.138 1.00 90.56 107 ILE A CA 1
ATOM 895 C C . ILE A 1 107 ? -15.424 0.214 22.954 1.00 90.56 107 ILE A C 1
ATOM 897 O O . ILE A 1 107 ? -16.316 0.265 23.803 1.00 90.56 107 ILE A O 1
ATOM 901 N N . ASP A 1 108 ? -14.659 -0.863 22.792 1.00 90.69 108 ASP A N 1
ATOM 902 C CA . ASP A 1 108 ? -14.852 -2.103 23.548 1.00 90.69 108 ASP A CA 1
ATOM 903 C C . ASP A 1 108 ? -14.690 -1.887 25.052 1.00 90.69 108 ASP 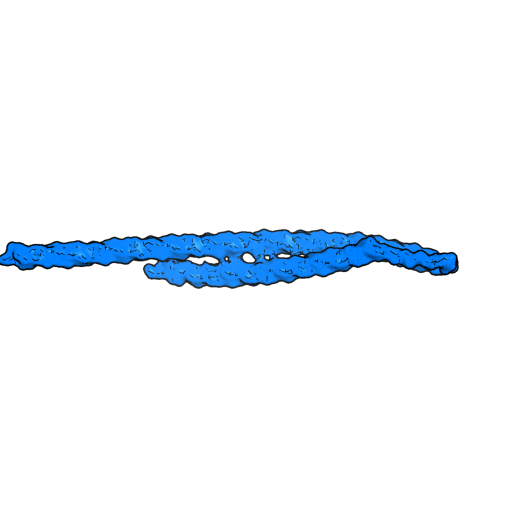A C 1
ATOM 905 O O . ASP A 1 108 ? -15.516 -2.326 25.856 1.00 90.69 108 ASP A O 1
ATOM 909 N N . ARG A 1 109 ? -13.670 -1.125 25.463 1.00 90.62 109 ARG A N 1
ATOM 910 C CA . ARG A 1 109 ? -13.488 -0.773 26.876 1.00 90.62 109 ARG A CA 1
ATOM 911 C C . ARG A 1 109 ? -14.646 0.070 27.409 1.00 90.62 109 ARG A C 1
ATOM 913 O O . ARG A 1 109 ? -15.057 -0.124 28.555 1.00 90.62 109 ARG A O 1
ATOM 920 N N . ALA A 1 110 ? -15.164 1.004 26.611 1.00 88.75 110 ALA A N 1
ATOM 921 C CA . ALA A 1 110 ? -16.317 1.814 26.991 1.00 88.75 110 ALA A CA 1
ATOM 922 C C . ALA A 1 110 ? -17.579 0.953 27.155 1.00 88.75 110 ALA A C 1
ATOM 924 O O . ALA A 1 110 ? -18.293 1.136 28.141 1.00 88.75 110 ALA A O 1
ATOM 925 N N . ARG A 1 111 ? -17.807 -0.010 26.251 1.00 88.56 111 ARG A N 1
ATOM 9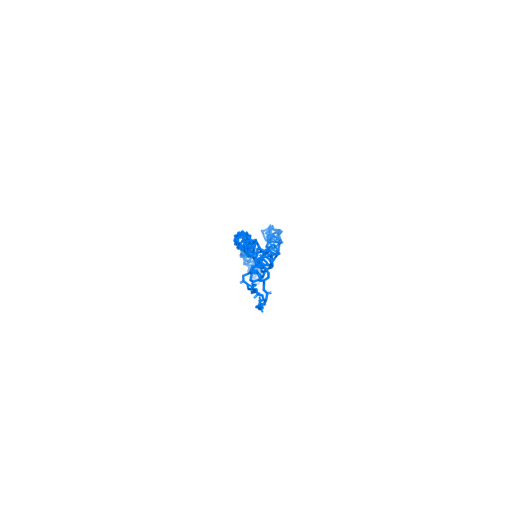26 C CA . ARG A 1 111 ? -18.917 -0.974 26.320 1.00 88.56 111 ARG A CA 1
ATOM 927 C C . ARG A 1 111 ? -18.836 -1.835 27.578 1.00 88.56 111 ARG A C 1
ATOM 929 O O . ARG A 1 111 ? -19.787 -1.862 28.352 1.00 88.56 111 ARG A O 1
ATOM 936 N N . THR A 1 112 ? -17.683 -2.448 27.846 1.00 90.69 112 THR A N 1
ATOM 937 C CA . THR A 1 112 ? -17.483 -3.293 29.038 1.00 90.69 112 THR A CA 1
ATOM 938 C C . THR A 1 112 ? -17.675 -2.513 30.338 1.00 90.69 112 THR A C 1
ATOM 940 O O . THR A 1 112 ? -18.317 -2.997 31.269 1.00 90.69 112 THR A O 1
ATOM 943 N N . HIS A 1 113 ? -17.152 -1.285 30.416 1.00 89.62 113 HIS A N 1
ATOM 944 C CA . HIS A 1 113 ? -17.342 -0.440 31.596 1.00 89.62 113 HIS A CA 1
ATOM 945 C C . HIS A 1 113 ? -18.811 -0.048 31.786 1.00 89.62 113 HIS A C 1
ATOM 947 O O . HIS A 1 113 ? -19.292 0.048 32.912 1.00 89.62 113 HIS A O 1
ATOM 953 N N . GLU A 1 114 ? -19.527 0.226 30.699 1.00 87.75 114 GLU A N 1
ATOM 954 C CA . GLU A 1 114 ? -20.941 0.566 30.768 1.00 87.75 114 GLU A CA 1
ATOM 955 C C . GLU A 1 114 ? -21.797 -0.618 31.217 1.00 87.75 114 GLU A C 1
ATOM 957 O O . GLU A 1 114 ? -22.632 -0.432 32.101 1.00 87.75 114 GLU A O 1
ATOM 962 N N . GLN A 1 115 ? -21.538 -1.816 30.691 1.00 89.62 115 GLN A N 1
ATOM 963 C CA . GLN A 1 115 ? -22.223 -3.034 31.120 1.00 89.62 115 GLN A CA 1
ATOM 964 C C . GLN A 1 115 ? -22.012 -3.284 32.617 1.00 89.62 115 GLN A C 1
ATOM 966 O O . GLN A 1 115 ? -22.976 -3.432 33.359 1.00 89.62 115 GLN A O 1
ATOM 971 N N . ALA A 1 116 ? -20.765 -3.202 33.092 1.00 91.88 116 ALA A N 1
ATOM 972 C CA . ALA A 1 116 ? -20.457 -3.392 34.508 1.00 91.88 116 ALA A CA 1
ATOM 973 C C . ALA A 1 116 ? -21.167 -2.371 35.419 1.00 91.88 116 ALA A C 1
ATOM 975 O O . ALA A 1 116 ? -21.599 -2.708 36.521 1.00 91.88 116 ALA A O 1
ATOM 976 N N . GLU A 1 117 ? -21.297 -1.114 34.985 1.00 91.62 117 GLU A N 1
ATOM 977 C CA . GLU A 1 117 ? -22.035 -0.095 35.739 1.00 91.62 117 GLU A CA 1
ATOM 978 C C . GLU A 1 117 ? -23.549 -0.335 35.730 1.00 91.62 117 GLU A C 1
ATOM 980 O O . GLU A 1 117 ? -24.206 -0.069 36.736 1.00 91.62 117 GLU A O 1
ATOM 985 N N . GLN A 1 118 ? -24.109 -0.842 34.629 1.00 91.00 118 GLN A N 1
ATOM 986 C CA . GLN A 1 118 ? -25.518 -1.234 34.560 1.00 91.00 118 GLN A CA 1
ATOM 987 C C . GLN A 1 118 ? -25.802 -2.435 35.467 1.00 91.00 118 GLN A C 1
ATOM 989 O O . GLN A 1 118 ? -26.726 -2.363 36.274 1.00 91.00 118 GLN A O 1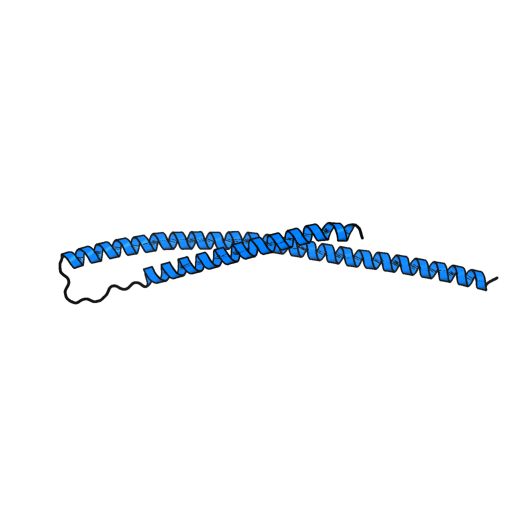
ATOM 994 N N . ASP A 1 119 ? -24.960 -3.468 35.426 1.00 92.44 119 ASP A N 1
ATOM 995 C CA . ASP A 1 119 ? -25.093 -4.662 36.268 1.00 92.44 119 ASP A CA 1
ATOM 996 C C . ASP A 1 119 ? -25.024 -4.297 37.759 1.00 92.44 119 ASP A C 1
ATOM 998 O O . ASP A 1 119 ? -25.847 -4.738 38.561 1.00 92.44 119 ASP A O 1
ATOM 1002 N N . ARG A 1 120 ? -24.092 -3.410 38.143 1.00 93.44 120 ARG A N 1
ATOM 1003 C CA . ARG A 1 120 ? -23.990 -2.900 39.523 1.00 93.44 120 ARG A CA 1
ATOM 1004 C C . ARG A 1 120 ? -25.235 -2.137 39.965 1.00 93.44 120 ARG A C 1
ATOM 1006 O O . ARG A 1 120 ? -25.611 -2.230 41.131 1.00 93.44 120 ARG A O 1
ATOM 1013 N N . ARG A 1 121 ? -25.843 -1.344 39.079 1.00 92.00 121 ARG A N 1
ATOM 1014 C CA . ARG A 1 121 ? -27.080 -0.605 39.384 1.00 92.00 121 ARG A CA 1
ATOM 1015 C C . ARG A 1 121 ? -28.261 -1.556 39.532 1.00 92.00 121 ARG A C 1
ATOM 1017 O O . ARG A 1 121 ? -28.950 -1.474 40.541 1.00 92.00 121 ARG A O 1
ATOM 1024 N N . ALA A 1 122 ? -28.421 -2.495 38.601 1.00 92.56 122 ALA A N 1
ATOM 1025 C CA . ALA A 1 122 ? -29.471 -3.506 38.653 1.00 92.56 122 ALA A CA 1
ATOM 1026 C C . ALA A 1 122 ? -29.377 -4.358 39.930 1.00 92.56 122 ALA A C 1
ATOM 1028 O O . ALA A 1 122 ? -30.383 -4.565 40.603 1.00 92.56 122 ALA A O 1
ATOM 1029 N N . GLN A 1 123 ? -28.169 -4.784 40.322 1.00 92.19 123 GLN A N 1
ATOM 1030 C CA . GLN A 1 123 ? -27.971 -5.527 41.568 1.00 92.19 123 GLN A CA 1
ATOM 1031 C C . GLN A 1 123 ? -28.387 -4.710 42.800 1.00 92.19 123 GLN A C 1
ATOM 1033 O O . GLN A 1 123 ? -29.102 -5.222 43.655 1.00 92.19 123 GLN A O 1
ATOM 1038 N N . ARG A 1 124 ? -27.995 -3.429 42.877 1.00 94.12 124 ARG A N 1
ATOM 1039 C CA . ARG A 1 124 ? -28.387 -2.546 43.991 1.00 94.12 124 ARG A CA 1
ATOM 1040 C C . ARG A 1 124 ? -29.903 -2.381 44.091 1.00 94.12 124 ARG A C 1
ATOM 1042 O O . ARG A 1 124 ? -30.442 -2.431 45.190 1.00 94.12 124 ARG A O 1
ATOM 1049 N N . GLU A 1 125 ? -30.586 -2.217 42.961 1.00 93.88 125 GLU A N 1
ATOM 1050 C CA . GLU A 1 125 ? -32.049 -2.106 42.924 1.00 93.88 125 GLU A CA 1
ATOM 1051 C C . GLU A 1 125 ? -32.732 -3.394 43.412 1.00 93.88 125 GLU A C 1
ATOM 1053 O O . GLU A 1 125 ? -33.688 -3.332 44.188 1.00 93.88 125 GLU A O 1
ATOM 1058 N N . LEU A 1 126 ? -32.218 -4.566 43.019 1.00 92.88 126 LEU A N 1
ATOM 1059 C CA . LEU A 1 126 ? -32.711 -5.859 43.505 1.00 92.88 126 LEU A CA 1
ATOM 1060 C C . LEU A 1 126 ? -32.504 -6.022 45.016 1.00 92.88 126 LEU A C 1
ATOM 1062 O O . LEU A 1 126 ? -33.430 -6.439 45.715 1.00 92.88 126 LEU A O 1
ATOM 1066 N N . ASP A 1 127 ? -31.326 -5.657 45.524 1.00 93.81 127 ASP A N 1
ATOM 1067 C CA . ASP A 1 127 ? -31.004 -5.737 46.951 1.00 93.81 127 ASP A CA 1
ATOM 1068 C C . ASP A 1 127 ? -31.921 -4.814 47.778 1.00 93.81 127 ASP A C 1
ATOM 1070 O O . ASP A 1 127 ? -32.450 -5.222 48.816 1.00 93.81 127 ASP A O 1
ATOM 1074 N N . GLU A 1 128 ? -32.185 -3.591 47.302 1.00 93.12 128 GLU A N 1
ATOM 1075 C CA . GLU A 1 128 ? -33.122 -2.656 47.940 1.00 93.12 128 GLU A CA 1
ATOM 1076 C C . GLU A 1 128 ? -34.558 -3.196 47.980 1.00 93.12 128 GLU A C 1
ATOM 1078 O O . GLU A 1 128 ? -35.243 -3.082 49.003 1.00 93.12 128 GLU A O 1
ATOM 1083 N N . LEU A 1 129 ? -35.030 -3.800 46.886 1.00 93.62 129 LEU A N 1
ATOM 1084 C CA . LEU A 1 129 ? -36.351 -4.429 46.834 1.00 93.62 129 LEU A CA 1
ATOM 1085 C C . LEU A 1 129 ? -36.442 -5.623 47.792 1.00 93.62 129 LEU A C 1
ATOM 1087 O O . LEU A 1 129 ? -37.448 -5.766 48.493 1.00 93.62 129 LEU A O 1
ATOM 1091 N N . ALA A 1 130 ? -35.391 -6.442 47.874 1.00 91.88 130 ALA A N 1
ATOM 1092 C CA . ALA A 1 130 ? -35.317 -7.570 48.798 1.00 91.88 130 ALA A CA 1
ATOM 1093 C C . ALA A 1 130 ? -35.345 -7.113 50.268 1.00 91.88 130 ALA A C 1
ATOM 1095 O O . ALA A 1 130 ? -36.090 -7.681 51.070 1.00 91.88 130 ALA A O 1
ATOM 1096 N N . LEU A 1 131 ? -34.604 -6.051 50.608 1.00 92.94 131 LEU A N 1
ATOM 1097 C CA . LEU A 1 131 ? -34.615 -5.417 51.933 1.00 92.94 131 LEU A CA 1
ATOM 1098 C C . LEU A 1 131 ? -35.998 -4.860 52.301 1.00 92.94 131 LEU A C 1
ATOM 1100 O O . LEU A 1 131 ? -36.466 -5.040 53.424 1.00 92.94 131 LEU A O 1
ATOM 1104 N N . ARG A 1 132 ? -36.694 -4.207 51.361 1.00 89.56 132 ARG A N 1
ATOM 1105 C CA . ARG A 1 132 ? -38.065 -3.715 51.596 1.00 89.56 132 ARG A CA 1
ATOM 1106 C C . ARG A 1 132 ? -39.053 -4.862 51.794 1.00 89.56 132 ARG A C 1
ATOM 1108 O O . ARG A 1 132 ? -39.900 -4.795 52.683 1.00 89.56 132 ARG A O 1
ATOM 1115 N N . ALA A 1 133 ? -38.945 -5.917 50.989 1.00 89.19 133 ALA A N 1
ATOM 1116 C CA . ALA A 1 133 ? -39.813 -7.084 51.092 1.00 89.19 133 ALA A CA 1
ATOM 1117 C C . ALA A 1 133 ? -39.616 -7.839 52.416 1.00 89.19 133 ALA A C 1
ATOM 1119 O O . ALA A 1 133 ? -40.597 -8.266 53.026 1.00 89.19 133 ALA A O 1
ATOM 1120 N N . SER A 1 134 ? -38.373 -7.983 52.888 1.00 89.38 134 SER A N 1
ATOM 1121 C CA . SER A 1 134 ? -38.093 -8.608 54.185 1.00 89.38 134 SER A CA 1
ATOM 1122 C C . SER A 1 134 ? -38.609 -7.757 55.350 1.00 89.38 134 SER A C 1
ATOM 1124 O O . SER A 1 134 ? -39.237 -8.299 56.256 1.00 89.38 134 SER A O 1
ATOM 1126 N N . ALA A 1 135 ? -38.453 -6.429 55.286 1.00 85.94 135 ALA A N 1
ATOM 1127 C CA . ALA A 1 135 ? -38.975 -5.509 56.297 1.00 85.94 135 ALA A CA 1
ATOM 1128 C C . ALA A 1 135 ? -40.512 -5.541 56.405 1.00 85.94 135 ALA A C 1
ATOM 1130 O O . ALA A 1 135 ? -41.052 -5.447 57.505 1.00 85.94 135 ALA A O 1
ATOM 1131 N N . LEU A 1 136 ? -41.223 -5.703 55.284 1.00 83.44 136 LEU A N 1
ATOM 1132 C CA . LEU A 1 136 ? -42.685 -5.835 55.274 1.00 83.44 136 LEU A CA 1
ATOM 1133 C C . LEU A 1 136 ? -43.174 -7.174 55.842 1.00 83.44 136 LEU A C 1
ATOM 1135 O O . LEU A 1 136 ? -44.252 -7.211 56.419 1.00 83.44 136 LEU A O 1
ATOM 1139 N N . ARG A 1 137 ? -42.403 -8.260 55.692 1.00 75.94 137 ARG A N 1
ATOM 1140 C CA . ARG A 1 137 ? -42.746 -9.589 56.241 1.00 75.94 137 ARG A CA 1
ATOM 1141 C C . ARG A 1 137 ? -42.449 -9.740 57.734 1.00 75.94 137 ARG A C 1
ATOM 1143 O O . ARG A 1 137 ? -42.948 -10.673 58.347 1.00 75.94 137 ARG A O 1
ATOM 1150 N N . ALA A 1 138 ? -41.606 -8.875 58.293 1.00 71.06 138 ALA A N 1
ATOM 1151 C CA . ALA A 1 138 ? -41.250 -8.874 59.713 1.00 71.06 138 ALA A CA 1
ATOM 1152 C C . ALA A 1 138 ? -42.218 -8.048 60.589 1.00 71.06 138 ALA A C 1
ATOM 1154 O O . ALA A 1 138 ? -41.995 -7.927 61.793 1.00 71.06 138 ALA A O 1
ATOM 1155 N N . ARG A 1 139 ? -43.256 -7.460 59.983 1.00 54.53 139 ARG A N 1
ATOM 1156 C CA . ARG A 1 139 ? -44.373 -6.777 60.646 1.00 54.53 139 ARG A CA 1
ATOM 1157 C C . ARG A 1 139 ? -45.583 -7.692 60.723 1.00 54.53 139 ARG A C 1
ATOM 1159 O O . ARG A 1 139 ? -46.293 -7.583 61.743 1.00 54.53 139 ARG A O 1
#

Foldseek 3Di:
DVQLVVLVVVLVVLVVQLVVLVVVLVVLVVVLVVLVVVLCVLVVDDDDDDDDADPVNVVVVVVVVVVSVVVNVVSVVVSVVSVVSSVVSVVVSVVSVVVSVVSVVVSVVVVVVVVVVVVVVVVVVVVVVVVVVVVVVVD

Radius of gyration: 33.88 Å; chains: 1; bounding box: 72×22×105 Å

Secondary structure (DSSP, 8-state):
-TTHHHHHHHHHHHHHHHHHHHHHHHHHHHHHHHHHHHHHHHHH------S---HHHHHHHHHHHHHHHHHHHHHHHHHHHHHHHHHHHHHHHHHHHHHHHHHHHHHHHHHHHHHHHHHHHHHHHHHHHHHHHHHHHT-

InterPro domains:
  IPR012823 Flagellar export FliJ [PF02050] (4-137)
  IPR012823 Flagellar export FliJ [TIGR02473] (4-132)
  IPR052570 Flagellar FliJ [PTHR38786] (2-137)
  IPR053716 Flagellar assembly and chemotaxis effector [G3DSA:1.10.287.1700] (1-137)

pLDDT: mean 91.0, std 9.69, range [54.53, 98.75]